Protein AF-A0A662I281-F1 (afdb_monomer_lite)

pLDDT: mean 82.66, std 14.56, range [45.34, 96.44]

Sequence (145 aa):
MADNLIELNESGAYLGSYKPSQKTLSEVISAINYLLSREKSAMLTLYRDALLGKLGTRRYDVAYLHAEVCIKNYHGYLFVFNASRVCELSRLCQAAKEGWSPALKRVIRHRKIRKLKDKRSLDRVAEYLLKKKFDLSRVTKDLYR

Radius of gyration: 17.5 Å; chains: 1; bounding box: 36×46×47 Å

Structure (mmCIF, N/CA/C/O backbone):
data_AF-A0A662I281-F1
#
_entry.id   AF-A0A662I281-F1
#
loop_
_atom_site.group_PDB
_atom_site.id
_atom_site.type_symbol
_atom_site.label_atom_id
_atom_site.label_alt_id
_atom_site.label_comp_id
_atom_site.label_asym_id
_atom_site.label_entity_id
_atom_site.label_seq_id
_atom_site.pdbx_PDB_ins_code
_atom_site.Cartn_x
_atom_site.Cartn_y
_atom_site.Cartn_z
_atom_site.occupancy
_atom_site.B_iso_or_equiv
_atom_site.auth_seq_id
_atom_site.auth_comp_id
_atom_site.auth_asym_id
_atom_site.auth_atom_id
_atom_site.pdbx_PDB_model_num
ATOM 1 N N . MET A 1 1 ? 5.910 -13.189 -7.352 1.00 57.31 1 MET A N 1
ATOM 2 C CA . MET A 1 1 ? 5.221 -12.142 -6.573 1.00 57.31 1 MET A CA 1
ATOM 3 C C . MET A 1 1 ? 6.026 -11.876 -5.324 1.00 57.31 1 MET A C 1
ATOM 5 O O . MET A 1 1 ? 6.549 -10.783 -5.233 1.00 57.31 1 MET A O 1
ATOM 9 N N . ALA A 1 2 ? 6.218 -12.866 -4.444 1.00 64.31 2 ALA A N 1
ATOM 10 C CA . ALA A 1 2 ? 7.177 -12.765 -3.343 1.00 64.31 2 ALA A CA 1
ATOM 11 C C . ALA A 1 2 ? 8.602 -12.459 -3.846 1.00 64.31 2 ALA A C 1
ATOM 13 O O . ALA A 1 2 ? 9.199 -11.484 -3.405 1.00 64.31 2 ALA A O 1
ATOM 14 N N . ASP A 1 3 ? 9.093 -13.200 -4.843 1.00 69.75 3 ASP A N 1
ATOM 15 C CA . ASP A 1 3 ? 10.454 -12.993 -5.367 1.00 69.75 3 ASP A CA 1
ATOM 16 C C . ASP A 1 3 ? 10.606 -11.659 -6.101 1.00 69.75 3 ASP A C 1
ATOM 18 O O . ASP A 1 3 ? 11.587 -10.962 -5.896 1.00 69.75 3 ASP A O 1
ATOM 22 N N . ASN A 1 4 ? 9.586 -11.228 -6.853 1.00 79.62 4 ASN A N 1
ATOM 23 C CA . ASN A 1 4 ? 9.576 -9.902 -7.480 1.00 79.62 4 ASN A CA 1
ATOM 24 C C . ASN A 1 4 ? 9.684 -8.776 -6.440 1.00 79.62 4 ASN A C 1
ATOM 26 O O . ASN A 1 4 ? 10.314 -7.762 -6.701 1.00 79.62 4 ASN A O 1
ATOM 30 N N . LEU A 1 5 ? 9.054 -8.918 -5.269 1.00 82.81 5 LEU A N 1
ATOM 31 C CA . LEU A 1 5 ? 9.152 -7.912 -4.208 1.00 82.81 5 LEU A CA 1
ATOM 32 C C . LEU A 1 5 ? 10.556 -7.871 -3.592 1.00 82.81 5 LEU A C 1
ATOM 34 O O . LEU A 1 5 ? 11.029 -6.795 -3.232 1.00 82.81 5 LEU A O 1
ATOM 38 N N . ILE A 1 6 ? 11.222 -9.024 -3.495 1.00 86.19 6 ILE A N 1
ATOM 39 C CA . ILE A 1 6 ? 12.620 -9.111 -3.064 1.00 86.19 6 ILE A CA 1
ATOM 40 C C . ILE A 1 6 ? 13.543 -8.479 -4.109 1.00 86.19 6 ILE A C 1
ATOM 42 O O . ILE A 1 6 ? 14.345 -7.628 -3.747 1.00 86.19 6 ILE A O 1
ATOM 46 N N . GLU A 1 7 ? 13.362 -8.786 -5.392 1.00 87.06 7 GLU A N 1
ATOM 47 C CA . GLU A 1 7 ? 14.118 -8.186 -6.501 1.00 87.06 7 GLU A CA 1
ATOM 48 C C . GLU A 1 7 ? 13.955 -6.653 -6.538 1.00 87.06 7 GLU A C 1
ATOM 50 O O . GLU A 1 7 ? 14.929 -5.905 -6.647 1.00 87.06 7 GLU A O 1
ATOM 55 N N . LEU A 1 8 ? 12.726 -6.151 -6.354 1.00 88.94 8 LEU A N 1
ATOM 56 C CA . LEU A 1 8 ? 12.458 -4.714 -6.220 1.00 88.94 8 LEU A CA 1
ATOM 57 C C . LEU A 1 8 ? 13.147 -4.101 -4.990 1.00 88.94 8 LEU A C 1
ATOM 59 O O . LEU A 1 8 ? 13.520 -2.929 -5.004 1.00 88.94 8 LEU A O 1
ATOM 63 N N . ASN A 1 9 ? 13.318 -4.861 -3.913 1.00 90.31 9 ASN A N 1
ATOM 64 C CA . ASN A 1 9 ? 14.072 -4.399 -2.754 1.00 90.31 9 ASN A CA 1
ATOM 65 C C . ASN A 1 9 ? 15.586 -4.386 -3.001 1.00 90.31 9 ASN A C 1
ATOM 67 O O . ASN A 1 9 ? 16.230 -3.379 -2.712 1.00 90.31 9 ASN A O 1
ATOM 71 N N . GLU A 1 10 ? 16.139 -5.454 -3.568 1.00 89.62 10 GLU A N 1
ATOM 72 C CA . GLU A 1 10 ? 17.574 -5.611 -3.845 1.00 89.62 10 GLU A CA 1
ATOM 73 C C . GLU A 1 10 ? 18.085 -4.599 -4.883 1.00 89.62 10 GLU A C 1
ATOM 75 O O . GLU A 1 10 ? 19.178 -4.059 -4.746 1.00 89.62 10 GLU A O 1
ATOM 80 N N . SER A 1 11 ? 17.254 -4.244 -5.863 1.00 89.56 11 SER A N 1
ATOM 81 C CA . SER A 1 11 ? 17.521 -3.181 -6.851 1.00 89.56 11 SER A CA 1
ATOM 82 C C . SER A 1 11 ? 17.406 -1.749 -6.299 1.00 89.56 11 SER A C 1
ATOM 84 O O . SER A 1 11 ? 17.609 -0.763 -7.019 1.00 89.56 11 SER A O 1
ATOM 86 N N . GLY A 1 12 ? 17.032 -1.591 -5.027 1.00 89.81 12 GLY A N 1
ATOM 87 C CA . GLY A 1 12 ? 16.793 -0.287 -4.408 1.00 89.81 12 GLY A CA 1
ATOM 88 C C . GLY A 1 12 ? 15.524 0.418 -4.900 1.00 89.81 12 GLY A C 1
ATOM 89 O O . GLY A 1 12 ? 15.349 1.607 -4.630 1.00 89.81 12 GLY A O 1
ATOM 90 N N . ALA A 1 13 ? 14.632 -0.277 -5.614 1.00 92.38 13 ALA A N 1
ATOM 91 C CA . ALA A 1 13 ? 13.340 0.272 -6.013 1.00 92.38 13 ALA A CA 1
ATOM 92 C C . ALA A 1 13 ? 12.371 0.386 -4.821 1.00 92.38 13 ALA A C 1
ATOM 94 O O . ALA A 1 13 ? 11.557 1.305 -4.785 1.00 92.38 13 ALA A O 1
ATOM 95 N N . TYR A 1 14 ? 12.462 -0.497 -3.822 1.00 93.81 14 TYR A N 1
ATOM 96 C CA . TYR A 1 14 ? 11.683 -0.397 -2.583 1.00 93.81 14 TYR A CA 1
ATOM 97 C C . TYR A 1 14 ? 12.252 0.666 -1.635 1.00 93.81 14 TYR A C 1
ATOM 99 O O . TYR A 1 14 ? 13.392 0.577 -1.164 1.00 93.81 14 TYR A O 1
ATOM 107 N N . LEU A 1 15 ? 11.430 1.655 -1.296 1.00 93.50 15 LEU A N 1
ATOM 108 C CA . LEU A 1 15 ? 11.816 2.777 -0.443 1.00 93.50 15 LEU A CA 1
ATOM 109 C C . LEU A 1 15 ? 11.496 2.525 1.034 1.00 93.50 15 LEU A C 1
ATOM 111 O O . LEU A 1 15 ? 12.221 3.010 1.900 1.00 93.50 15 LEU A O 1
ATOM 115 N N . GLY A 1 16 ? 10.474 1.726 1.332 1.00 94.69 16 GLY A N 1
ATOM 116 C CA . GLY A 1 16 ? 10.111 1.353 2.697 1.00 94.69 16 GLY A CA 1
ATOM 117 C C . GLY A 1 16 ? 8.607 1.202 2.892 1.00 94.69 16 GLY A C 1
ATOM 118 O O . GLY A 1 16 ? 7.816 1.373 1.967 1.00 94.69 16 GLY A O 1
ATOM 119 N N . SER A 1 17 ? 8.217 0.893 4.124 1.00 95.12 17 SER A N 1
ATOM 120 C CA . SER A 1 17 ? 6.825 0.733 4.535 1.00 95.12 17 SER A CA 1
ATOM 121 C C . SER A 1 17 ? 6.354 1.934 5.347 1.00 95.12 17 SER A C 1
ATOM 123 O O . SER A 1 17 ? 7.062 2.414 6.236 1.00 95.12 17 SER A O 1
ATOM 125 N N . TYR A 1 18 ? 5.140 2.392 5.070 1.00 93.88 18 TYR A N 1
ATOM 126 C CA . TYR A 1 18 ? 4.482 3.470 5.794 1.00 93.88 18 TYR A CA 1
ATOM 127 C C . TYR A 1 18 ? 3.187 2.971 6.432 1.00 93.88 18 TYR A C 1
ATOM 129 O O . TYR A 1 18 ? 2.406 2.258 5.804 1.00 93.88 18 TYR A O 1
ATOM 137 N N . LYS A 1 19 ? 2.942 3.377 7.676 1.00 94.00 19 LYS A N 1
ATOM 138 C CA . LYS A 1 19 ? 1.651 3.230 8.348 1.00 94.00 19 LYS A CA 1
ATOM 139 C C . LYS A 1 19 ? 1.288 4.580 8.971 1.00 94.00 19 LYS A C 1
ATOM 141 O O . LYS A 1 19 ? 2.157 5.167 9.619 1.00 94.00 19 LYS A O 1
ATOM 146 N N . PRO A 1 20 ? 0.051 5.069 8.783 1.00 92.69 20 PRO A N 1
ATOM 147 C CA . PRO A 1 20 ? -0.425 6.281 9.431 1.00 92.69 20 PRO A CA 1
ATOM 148 C C . PRO A 1 20 ? -0.211 6.240 10.942 1.00 92.69 20 PRO A C 1
ATOM 150 O O . PRO A 1 20 ? -0.381 5.200 11.582 1.00 92.69 20 PRO A O 1
ATOM 153 N N . SER A 1 21 ? 0.160 7.388 11.504 1.00 91.69 21 SER A N 1
ATOM 154 C CA . SER A 1 21 ? 0.253 7.557 12.952 1.00 91.69 21 SER A CA 1
ATOM 155 C C . SER A 1 21 ? -1.142 7.590 13.577 1.00 91.69 21 SER A C 1
ATOM 157 O O . SER A 1 21 ? -2.116 7.917 12.902 1.00 91.69 21 SER A O 1
ATOM 159 N N . GLN A 1 22 ? -1.240 7.352 14.885 1.00 90.31 22 GLN A N 1
ATOM 160 C CA . GLN A 1 22 ? -2.526 7.444 15.582 1.00 90.31 22 GLN A CA 1
ATOM 161 C C . GLN A 1 22 ? -3.160 8.840 15.473 1.00 90.31 22 GLN A C 1
ATOM 163 O O . GLN A 1 22 ? -4.378 8.953 15.384 1.00 90.31 22 GLN A O 1
ATOM 168 N N . LYS A 1 23 ? -2.332 9.894 15.415 1.00 90.81 23 LYS A N 1
ATOM 169 C CA . LYS A 1 23 ? -2.786 11.286 15.277 1.00 90.81 23 LYS A CA 1
ATOM 170 C C . LYS A 1 23 ? -3.496 11.536 13.945 1.00 90.81 23 LYS A C 1
ATOM 172 O O . LYS A 1 23 ? -4.475 12.263 13.911 1.00 90.81 23 LYS A O 1
ATOM 177 N N . THR A 1 24 ? -3.022 10.910 12.868 1.00 91.12 24 THR A N 1
ATOM 178 C CA . THR A 1 24 ? -3.535 11.111 11.501 1.00 91.12 24 THR A CA 1
ATOM 179 C C . THR A 1 24 ? -4.503 10.013 11.057 1.00 91.12 24 THR A C 1
ATOM 181 O O . THR A 1 24 ? -5.062 10.075 9.964 1.00 91.12 24 THR A O 1
ATOM 184 N N . LEU A 1 25 ? -4.717 8.986 11.884 1.00 93.69 25 LEU A N 1
ATOM 185 C CA . LEU A 1 25 ? -5.504 7.811 11.520 1.00 93.69 25 LEU A CA 1
ATOM 186 C C . LEU A 1 25 ? -6.961 8.164 11.193 1.00 93.69 25 LEU A C 1
ATOM 188 O O . LEU A 1 25 ? -7.491 7.665 10.206 1.00 93.69 25 LEU A O 1
ATOM 192 N N . SER A 1 26 ? -7.593 9.036 11.985 1.00 94.31 26 SER A N 1
ATOM 193 C CA . SER A 1 26 ? -8.997 9.431 11.784 1.00 94.31 26 SER A CA 1
ATOM 194 C C . SER A 1 26 ? -9.221 10.114 10.429 1.00 94.31 26 SER A C 1
ATOM 196 O O . SER A 1 26 ? -10.141 9.764 9.686 1.00 94.31 26 SER A O 1
ATOM 198 N N . GLU A 1 27 ? -8.329 11.036 10.065 1.00 94.94 27 GLU A N 1
ATOM 199 C CA . GLU A 1 27 ? -8.367 11.752 8.786 1.00 94.94 27 GLU A CA 1
ATOM 200 C C . GLU A 1 27 ? -8.160 10.793 7.612 1.00 94.94 27 GLU A C 1
ATOM 202 O O . GLU A 1 27 ? -8.924 10.808 6.646 1.00 94.94 27 GLU A O 1
ATOM 207 N N . VAL A 1 28 ? -7.180 9.890 7.727 1.00 94.25 28 VAL A N 1
ATOM 208 C CA . VAL A 1 28 ? -6.911 8.871 6.705 1.00 94.25 28 VAL A CA 1
ATOM 209 C C . VAL A 1 28 ? -8.111 7.939 6.525 1.00 94.25 28 VAL A C 1
ATOM 211 O O . VAL A 1 28 ? -8.518 7.681 5.394 1.00 94.25 28 VAL A O 1
ATOM 214 N N . ILE A 1 29 ? -8.719 7.454 7.611 1.00 96.44 29 ILE A N 1
ATOM 215 C CA . ILE A 1 29 ? -9.913 6.597 7.538 1.00 96.44 29 ILE A CA 1
ATOM 216 C C . ILE A 1 29 ? -11.085 7.343 6.892 1.00 96.44 29 ILE A C 1
ATOM 218 O O . ILE A 1 29 ? -11.789 6.763 6.063 1.00 96.44 29 ILE A O 1
ATOM 222 N N . SER A 1 30 ? -11.272 8.621 7.221 1.00 96.19 30 SER A N 1
ATOM 223 C CA . SER A 1 30 ? -12.321 9.459 6.632 1.00 96.19 30 SER A CA 1
ATOM 224 C C . SER A 1 30 ? -12.121 9.633 5.125 1.00 96.19 30 SER A C 1
ATOM 226 O O . SER A 1 30 ? -13.058 9.419 4.353 1.00 96.19 30 SER A O 1
ATOM 228 N N . ALA A 1 31 ? -10.890 9.911 4.689 1.00 95.62 31 ALA A N 1
ATOM 229 C CA . ALA A 1 31 ? -10.543 9.995 3.272 1.00 95.62 31 ALA A CA 1
ATOM 230 C C . ALA A 1 31 ? -10.771 8.660 2.543 1.00 95.62 31 ALA A C 1
ATOM 232 O O . ALA A 1 31 ? -11.351 8.639 1.458 1.00 95.62 31 ALA A O 1
ATOM 233 N N . ILE A 1 32 ? -10.385 7.530 3.148 1.00 95.62 32 ILE A N 1
ATOM 234 C CA . ILE A 1 32 ? -10.631 6.205 2.560 1.00 95.62 32 ILE A CA 1
ATOM 235 C C . ILE A 1 32 ? -12.133 5.929 2.438 1.00 95.62 32 ILE A C 1
ATOM 237 O O . ILE A 1 32 ? -12.571 5.423 1.408 1.00 95.62 32 ILE A O 1
ATOM 241 N N . ASN A 1 33 ? -12.935 6.269 3.448 1.00 95.69 33 ASN A N 1
ATOM 242 C CA . ASN A 1 33 ? -14.387 6.087 3.392 1.00 95.69 33 ASN A CA 1
ATOM 243 C C . ASN A 1 33 ? -15.034 6.952 2.303 1.00 95.69 33 ASN A C 1
ATOM 245 O O . ASN A 1 33 ? -15.920 6.467 1.602 1.00 95.69 33 ASN A O 1
ATOM 249 N N . TYR A 1 34 ? -14.562 8.187 2.119 1.00 96.06 34 TYR A N 1
ATOM 250 C CA . TYR A 1 34 ? -14.987 9.037 1.007 1.00 96.06 34 TYR A CA 1
ATOM 251 C C . TYR A 1 34 ? -14.621 8.434 -0.360 1.00 96.06 34 TYR A C 1
ATOM 253 O O . TYR A 1 34 ? -15.443 8.417 -1.271 1.00 96.06 34 TYR A O 1
ATOM 261 N N . LEU A 1 35 ? -13.411 7.890 -0.516 1.00 94.44 35 LEU A N 1
ATOM 262 C CA . LEU A 1 35 ? -13.022 7.218 -1.761 1.00 94.44 35 LEU A CA 1
ATOM 263 C C . LEU A 1 35 ? -13.865 5.961 -2.012 1.00 94.44 35 LEU A C 1
ATOM 265 O O . LEU A 1 35 ? -14.346 5.756 -3.122 1.00 94.44 35 LEU A O 1
ATOM 269 N N . L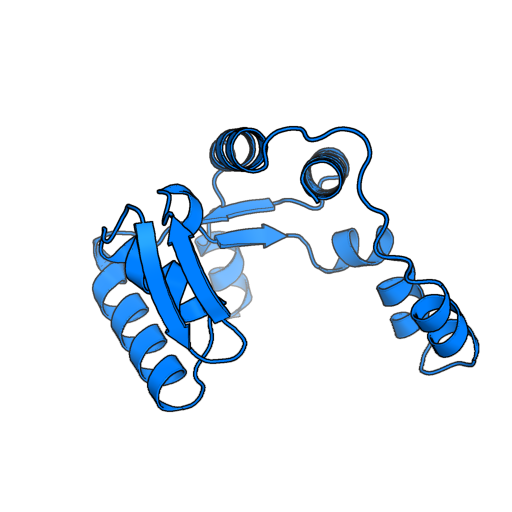EU A 1 36 ? -14.100 5.154 -0.975 1.00 92.94 36 LEU A N 1
ATOM 270 C CA . LEU A 1 36 ? -14.889 3.923 -1.064 1.00 92.94 36 LEU A CA 1
ATOM 271 C C . LEU A 1 36 ? -16.380 4.164 -1.329 1.00 92.94 36 LEU A C 1
ATOM 273 O O . LEU A 1 36 ? -17.034 3.279 -1.881 1.00 92.94 36 LEU A O 1
ATOM 277 N N . SER A 1 37 ? -16.926 5.325 -0.949 1.00 92.38 37 SER A N 1
ATOM 278 C CA . SER A 1 37 ? -18.310 5.685 -1.288 1.00 92.38 37 SER A CA 1
ATOM 279 C C . SER A 1 37 ? -18.476 6.006 -2.775 1.00 92.38 37 SER A C 1
ATOM 281 O O . SER A 1 37 ? -19.570 5.848 -3.314 1.00 92.38 37 SER A O 1
ATOM 283 N N . ARG A 1 38 ? -17.390 6.409 -3.446 1.00 91.00 38 ARG A N 1
ATOM 284 C CA . ARG A 1 38 ? -17.355 6.692 -4.885 1.00 91.00 38 ARG A CA 1
ATOM 285 C C . ARG A 1 38 ? -16.977 5.474 -5.713 1.00 91.00 38 ARG A C 1
ATOM 287 O O . ARG A 1 38 ? -17.609 5.206 -6.728 1.00 91.00 38 ARG A O 1
ATOM 294 N N . GLU A 1 39 ? -15.962 4.736 -5.278 1.00 88.00 39 GLU A N 1
ATOM 295 C CA . GLU A 1 39 ? -15.454 3.569 -5.987 1.00 88.00 39 GLU A CA 1
ATOM 296 C C . GLU A 1 39 ? -15.178 2.424 -5.013 1.00 88.00 39 GLU A C 1
ATOM 298 O O . GLU A 1 39 ? -14.301 2.486 -4.147 1.00 88.00 39 GLU A O 1
ATOM 303 N N . LYS A 1 40 ? -15.922 1.327 -5.177 1.00 86.38 40 LYS A N 1
ATOM 304 C CA . LYS A 1 40 ? -15.702 0.114 -4.391 1.00 86.38 40 LYS A CA 1
ATOM 305 C C . LYS A 1 40 ? -14.354 -0.482 -4.793 1.00 86.38 40 LYS A C 1
ATOM 307 O O . LYS A 1 40 ? -14.221 -1.017 -5.883 1.00 86.38 40 LYS A O 1
ATOM 312 N N . SER A 1 41 ? -13.368 -0.430 -3.903 1.00 89.38 41 SER A N 1
ATOM 313 C CA . SER A 1 41 ? -12.035 -0.993 -4.135 1.00 89.38 41 SER A CA 1
ATOM 314 C C . SER A 1 41 ? -11.717 -2.058 -3.095 1.00 89.38 41 SER A C 1
ATOM 316 O O . SER A 1 41 ? -11.713 -1.787 -1.890 1.00 89.38 41 SER A O 1
ATOM 318 N N . ALA A 1 42 ? -11.409 -3.272 -3.558 1.00 90.19 42 ALA A N 1
ATOM 319 C CA . ALA A 1 42 ? -10.964 -4.361 -2.694 1.00 90.19 42 ALA A CA 1
ATOM 320 C C . ALA A 1 42 ? -9.716 -3.968 -1.888 1.00 90.19 42 ALA A C 1
ATOM 322 O O . ALA A 1 42 ? -9.677 -4.147 -0.673 1.00 90.19 42 ALA A O 1
ATOM 323 N N . MET A 1 43 ? -8.727 -3.353 -2.542 1.00 90.00 43 MET A N 1
ATOM 324 C CA . MET A 1 43 ? -7.472 -2.945 -1.904 1.00 90.00 43 MET A CA 1
ATOM 325 C C . MET A 1 43 ? -7.692 -1.906 -0.802 1.00 90.00 43 MET A C 1
ATOM 327 O O . MET A 1 43 ? -7.177 -2.071 0.303 1.00 90.00 43 MET A O 1
ATOM 331 N N . LEU A 1 44 ? -8.488 -0.864 -1.072 1.00 92.81 44 LEU A N 1
ATOM 332 C CA . LEU A 1 44 ? -8.796 0.161 -0.068 1.00 92.81 44 LEU A CA 1
ATOM 333 C C . LEU A 1 44 ? -9.623 -0.405 1.090 1.00 92.81 44 LEU A C 1
ATOM 335 O O . LEU A 1 44 ? -9.405 -0.023 2.238 1.00 92.81 44 LEU A O 1
ATOM 339 N N . THR A 1 45 ? -10.528 -1.345 0.806 1.00 93.56 45 THR A N 1
ATOM 340 C CA . THR A 1 45 ? -11.335 -2.018 1.833 1.00 93.56 45 THR A CA 1
ATOM 341 C C . THR A 1 45 ? -10.452 -2.817 2.790 1.00 93.56 45 THR A C 1
ATOM 343 O O . THR A 1 45 ? -10.547 -2.635 4.004 1.00 93.56 45 THR A O 1
ATOM 346 N N . LEU A 1 46 ? -9.550 -3.650 2.258 1.00 93.56 46 LEU A N 1
ATOM 347 C CA . LEU A 1 46 ? -8.625 -4.448 3.068 1.00 93.56 46 LEU A CA 1
ATOM 348 C C . LEU A 1 46 ? -7.656 -3.564 3.867 1.00 93.56 46 LEU A C 1
ATOM 350 O O . LEU A 1 46 ? -7.410 -3.836 5.043 1.00 93.56 46 LEU A O 1
ATOM 354 N N . TYR A 1 47 ? -7.143 -2.489 3.257 1.00 94.94 47 TYR A N 1
ATOM 355 C CA . TYR A 1 47 ? -6.268 -1.521 3.924 1.00 94.94 47 TYR A CA 1
ATOM 356 C C . TYR A 1 47 ? -6.973 -0.834 5.101 1.00 94.94 47 TYR A C 1
ATOM 358 O O . TYR A 1 47 ? -6.453 -0.827 6.219 1.00 94.94 47 TYR A O 1
ATOM 366 N N . ARG A 1 48 ? -8.190 -0.316 4.881 1.00 95.44 48 ARG A N 1
ATOM 367 C CA . ARG A 1 48 ? -9.011 0.313 5.926 1.00 95.44 48 ARG A CA 1
ATOM 368 C C . AR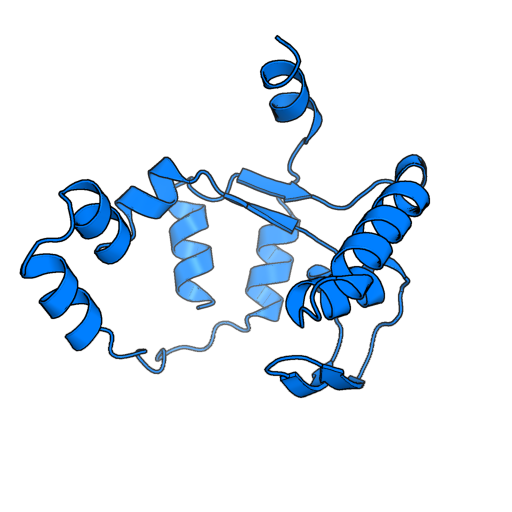G A 1 48 ? -9.287 -0.644 7.078 1.00 95.44 48 ARG A C 1
ATOM 370 O O . ARG A 1 48 ? -9.122 -0.276 8.237 1.00 95.44 48 ARG A O 1
ATOM 377 N N . ASP A 1 49 ? -9.718 -1.861 6.773 1.00 95.19 49 ASP A N 1
ATOM 378 C CA . ASP A 1 49 ? -10.071 -2.837 7.798 1.00 95.19 49 ASP A CA 1
ATOM 379 C C . ASP A 1 49 ? -8.839 -3.239 8.629 1.00 95.19 49 ASP A C 1
ATOM 381 O O . ASP A 1 49 ? -8.927 -3.312 9.856 1.00 95.19 49 ASP A O 1
ATOM 385 N N . ALA A 1 50 ? -7.668 -3.388 8.002 1.00 95.81 50 ALA A N 1
ATOM 386 C CA . ALA A 1 50 ? -6.414 -3.623 8.714 1.00 95.81 50 ALA A CA 1
ATOM 387 C C . ALA A 1 50 ? -6.007 -2.441 9.615 1.00 95.81 50 ALA A C 1
ATOM 389 O O . ALA A 1 50 ? -5.546 -2.655 10.738 1.00 95.81 50 ALA A O 1
ATOM 390 N N . LEU A 1 51 ? -6.202 -1.199 9.157 1.00 96.19 51 LEU A N 1
ATOM 391 C CA . LEU A 1 51 ? -5.968 0.008 9.958 1.00 96.19 51 LEU A CA 1
ATOM 392 C C . LEU A 1 51 ? -6.902 0.105 11.172 1.00 96.19 51 LEU A C 1
ATOM 394 O O . LEU A 1 51 ? -6.467 0.524 12.241 1.00 96.19 51 LEU A O 1
ATOM 398 N N . LEU A 1 52 ? -8.155 -0.332 11.024 1.00 95.06 52 LEU A N 1
ATOM 399 C CA . LEU A 1 52 ? -9.149 -0.403 12.101 1.00 95.06 52 LEU A CA 1
ATOM 400 C C . LEU A 1 52 ? -8.964 -1.620 13.027 1.00 95.06 52 LEU A C 1
ATOM 402 O O . LEU A 1 52 ? -9.815 -1.875 13.876 1.00 95.06 52 LEU A O 1
ATOM 406 N N . GLY A 1 53 ? -7.896 -2.405 12.854 1.00 94.19 53 GLY A N 1
ATOM 407 C CA . GLY A 1 53 ? -7.624 -3.584 13.680 1.00 94.19 53 GLY A CA 1
ATOM 408 C C . GLY A 1 53 ? -8.552 -4.773 13.413 1.00 94.19 53 GLY A C 1
ATOM 409 O O . GLY A 1 53 ? -8.573 -5.720 14.197 1.00 94.19 53 GLY A O 1
ATOM 410 N N . LYS A 1 54 ? -9.299 -4.777 12.301 1.00 94.44 54 LYS A N 1
ATOM 411 C CA . LYS A 1 54 ? -10.207 -5.868 11.903 1.00 94.44 54 LYS A CA 1
ATOM 412 C C . LYS A 1 54 ? -9.441 -7.050 11.294 1.00 94.44 54 LYS A C 1
ATOM 414 O O . LYS A 1 54 ? -9.702 -7.463 10.166 1.00 94.44 54 LYS A O 1
ATOM 419 N N . LEU A 1 55 ? -8.494 -7.599 12.046 1.00 94.69 55 LEU A N 1
ATOM 420 C CA . LEU A 1 55 ? -7.676 -8.741 11.633 1.00 94.69 55 LEU A CA 1
ATOM 421 C C . LEU A 1 55 ? -8.495 -10.048 11.603 1.00 94.69 55 LEU A C 1
ATOM 423 O O . LEU A 1 55 ? -9.603 -10.112 12.147 1.00 94.69 55 LEU A O 1
ATOM 427 N N . GLY A 1 56 ? -7.941 -11.082 10.964 1.00 94.06 56 GLY A N 1
ATOM 428 C CA . GLY A 1 56 ? -8.542 -12.416 10.850 1.00 94.06 56 GLY A CA 1
ATOM 429 C C . GLY A 1 56 ? -9.295 -12.662 9.539 1.00 94.06 56 GLY A C 1
ATOM 430 O O . GLY A 1 56 ? -9.334 -11.808 8.651 1.00 94.06 56 GLY A O 1
ATOM 431 N N . THR A 1 57 ? -9.859 -13.863 9.401 1.00 94.94 57 THR A N 1
ATOM 432 C CA . THR A 1 57 ? -10.605 -14.285 8.204 1.00 94.94 57 THR A CA 1
ATOM 433 C C . THR A 1 57 ? -11.981 -13.643 8.159 1.00 94.94 57 THR A C 1
ATOM 435 O O . THR A 1 57 ? -12.736 -13.706 9.128 1.00 94.94 57 THR A O 1
ATOM 438 N N . ARG A 1 58 ? -12.305 -13.015 7.027 1.00 91.62 58 ARG A N 1
ATOM 439 C CA . ARG A 1 58 ? -13.593 -12.357 6.790 1.00 91.62 58 ARG A CA 1
ATOM 440 C C . ARG A 1 58 ? -14.037 -12.577 5.353 1.00 91.62 58 ARG A C 1
ATOM 442 O O . ARG A 1 58 ? -13.209 -12.610 4.441 1.00 91.62 58 ARG A O 1
ATOM 449 N N . ARG A 1 59 ? -15.350 -12.685 5.151 1.00 91.06 59 ARG A N 1
ATOM 450 C CA . ARG A 1 59 ? -15.955 -12.702 3.820 1.00 91.06 59 ARG A CA 1
ATOM 451 C C . ARG A 1 59 ? -16.013 -11.277 3.278 1.00 91.06 59 ARG A C 1
ATOM 453 O O . ARG A 1 59 ? -16.603 -10.402 3.908 1.00 91.06 59 ARG A O 1
ATOM 460 N N . TYR A 1 60 ? -15.420 -11.068 2.109 1.00 89.06 60 TYR A N 1
ATOM 461 C CA . TYR A 1 60 ? -15.531 -9.826 1.358 1.00 89.06 60 TYR A CA 1
ATOM 462 C C . TYR A 1 60 ? -16.390 -10.041 0.122 1.00 89.06 60 TYR A C 1
ATOM 464 O O . TYR A 1 60 ? -16.206 -11.012 -0.615 1.00 89.06 60 TYR A O 1
ATOM 472 N N . ASP A 1 61 ? -17.316 -9.109 -0.072 1.00 85.50 61 ASP A N 1
ATOM 473 C CA . ASP A 1 61 ? -18.146 -8.990 -1.261 1.00 85.50 61 ASP A CA 1
ATOM 474 C C . ASP A 1 61 ? -18.063 -7.541 -1.768 1.00 85.50 61 ASP A C 1
ATOM 476 O O . ASP A 1 61 ? -18.889 -6.679 -1.463 1.00 85.50 61 ASP A O 1
ATOM 480 N N . VAL A 1 62 ? -16.948 -7.236 -2.432 1.00 84.00 62 VAL A N 1
ATOM 481 C CA . VAL A 1 62 ? -16.612 -5.907 -2.969 1.00 84.00 62 VAL A CA 1
ATOM 482 C C . VAL A 1 62 ? -16.054 -6.058 -4.382 1.00 84.00 62 VAL A C 1
ATOM 484 O O . VAL A 1 62 ? -15.796 -7.173 -4.827 1.00 84.00 62 VAL A O 1
ATOM 487 N N . ALA A 1 63 ? -15.875 -4.957 -5.120 1.00 80.56 63 ALA A N 1
ATOM 488 C CA . ALA A 1 63 ? -15.512 -5.031 -6.537 1.00 80.56 63 ALA A CA 1
ATOM 489 C C . ALA A 1 63 ? -14.296 -5.940 -6.784 1.00 80.56 63 ALA A C 1
ATOM 491 O O . ALA A 1 63 ? -13.221 -5.731 -6.213 1.00 80.56 63 ALA A O 1
ATOM 492 N N . TYR A 1 64 ? -14.497 -6.940 -7.646 1.00 77.50 64 TYR A N 1
ATOM 493 C CA . TYR A 1 64 ? -13.509 -7.948 -8.040 1.00 77.50 64 TYR A CA 1
ATOM 494 C C . TYR A 1 64 ? -12.975 -8.831 -6.892 1.00 77.50 64 TYR A C 1
ATOM 496 O O . TYR A 1 64 ? -12.009 -9.570 -7.091 1.00 77.50 64 TYR A O 1
ATOM 504 N N . LEU A 1 65 ? -13.600 -8.796 -5.709 1.00 84.81 65 LEU A N 1
ATOM 505 C CA . LEU A 1 65 ? -13.266 -9.630 -4.556 1.00 84.81 65 LEU A CA 1
ATOM 506 C C . LEU A 1 65 ? -14.539 -10.224 -3.934 1.00 84.81 65 LEU A C 1
ATOM 508 O O . LEU A 1 65 ? -15.214 -9.580 -3.136 1.00 84.81 65 LEU A O 1
ATOM 512 N N . HIS A 1 66 ? -14.796 -11.491 -4.262 1.00 87.62 66 HIS A N 1
ATOM 513 C CA . HIS A 1 66 ? -15.907 -12.297 -3.741 1.00 87.62 66 HIS A CA 1
ATOM 514 C C . HIS A 1 66 ? -15.361 -13.537 -3.019 1.00 87.62 66 HIS A C 1
ATOM 516 O O . HIS A 1 66 ? -15.582 -14.679 -3.436 1.00 87.62 66 HIS A O 1
ATOM 522 N N . ALA A 1 67 ? -14.569 -13.318 -1.971 1.00 89.88 67 ALA A N 1
ATOM 523 C CA . ALA A 1 67 ? -13.774 -14.363 -1.331 1.00 89.88 67 ALA A CA 1
ATOM 524 C C . ALA A 1 67 ? -13.649 -14.160 0.181 1.00 89.88 67 ALA A C 1
ATOM 526 O O . ALA A 1 67 ? -13.840 -13.063 0.706 1.00 89.88 67 ALA A O 1
ATOM 527 N N . GLU A 1 68 ? -13.295 -15.233 0.881 1.00 91.69 68 GLU A N 1
ATOM 528 C CA . GLU A 1 68 ? -12.780 -15.119 2.240 1.00 91.69 68 GLU A CA 1
ATOM 529 C C . GLU A 1 68 ? -11.313 -14.705 2.200 1.00 91.69 68 GLU A C 1
ATOM 531 O O . GLU A 1 68 ? -10.498 -15.300 1.491 1.00 91.69 68 GLU A O 1
ATOM 536 N N . VAL A 1 69 ? -10.977 -13.667 2.958 1.00 90.62 69 VAL A N 1
ATOM 537 C CA . VAL A 1 69 ? -9.619 -13.133 3.045 1.00 90.62 69 VAL A CA 1
ATOM 538 C C . VAL A 1 69 ? -9.221 -13.049 4.508 1.00 90.62 69 VAL A C 1
ATOM 540 O O . VAL A 1 69 ? -9.950 -12.500 5.331 1.00 90.62 69 VAL A O 1
ATOM 543 N N . CYS A 1 70 ? -8.041 -13.576 4.833 1.00 92.38 70 CYS A N 1
ATOM 544 C CA . CYS A 1 70 ? -7.426 -13.393 6.143 1.00 92.38 70 CYS A CA 1
ATOM 545 C C . CYS A 1 70 ? -6.666 -12.064 6.180 1.00 92.38 70 CYS A C 1
ATOM 547 O O . CYS A 1 70 ? -5.607 -11.923 5.559 1.00 92.38 70 CYS A O 1
ATOM 549 N N . ILE A 1 71 ? -7.206 -11.079 6.903 1.00 93.38 71 ILE A N 1
ATOM 550 C CA . ILE A 1 71 ? -6.530 -9.804 7.123 1.00 93.38 71 ILE A CA 1
ATOM 551 C C . ILE A 1 71 ? -5.418 -9.980 8.154 1.00 93.38 71 ILE A C 1
ATOM 553 O O . ILE A 1 71 ? -5.659 -10.275 9.323 1.00 93.38 71 ILE A O 1
ATOM 557 N N . LYS A 1 72 ? -4.188 -9.728 7.707 1.00 92.69 72 LYS A N 1
ATOM 558 C CA . LYS A 1 72 ? -2.968 -9.729 8.512 1.00 92.69 72 LYS A CA 1
ATOM 559 C C . LYS A 1 72 ? -2.501 -8.304 8.790 1.00 92.69 72 LYS A C 1
ATOM 561 O O . LYS A 1 72 ? -2.848 -7.372 8.069 1.00 92.69 72 LYS A O 1
ATOM 566 N N . ASN A 1 73 ? -1.657 -8.140 9.807 1.00 91.94 73 ASN A N 1
ATOM 567 C CA . ASN A 1 73 ? -1.163 -6.829 10.239 1.00 91.94 73 ASN A CA 1
ATOM 568 C C . ASN A 1 73 ? -0.450 -6.048 9.116 1.00 91.94 73 ASN A C 1
ATOM 570 O O . ASN A 1 73 ? -0.606 -4.832 9.012 1.00 91.94 73 ASN A O 1
ATOM 574 N N . TYR A 1 74 ? 0.290 -6.733 8.234 1.00 92.38 74 TYR A N 1
ATOM 575 C CA . TYR A 1 74 ? 0.996 -6.071 7.134 1.00 92.38 74 TYR A CA 1
ATOM 576 C C . TYR A 1 74 ? 0.049 -5.413 6.114 1.00 92.38 74 TYR A C 1
ATOM 578 O O . TYR A 1 74 ? 0.478 -4.505 5.409 1.00 92.38 74 TYR A O 1
ATOM 586 N N . HIS A 1 75 ? -1.233 -5.804 6.050 1.00 93.44 75 HIS A N 1
ATOM 587 C CA . HIS A 1 75 ? -2.214 -5.130 5.193 1.00 93.44 75 HIS A CA 1
ATOM 588 C C . HIS A 1 75 ? -2.506 -3.697 5.644 1.00 93.44 75 HIS A C 1
ATOM 590 O O . HIS A 1 75 ? -3.050 -2.942 4.856 1.00 93.44 75 HIS A O 1
ATOM 596 N N . GLY A 1 76 ? -2.141 -3.303 6.869 1.00 95.06 76 GLY A N 1
ATOM 597 C CA . GLY A 1 76 ? -2.258 -1.923 7.353 1.00 95.06 76 GLY A CA 1
ATOM 598 C C . GLY A 1 76 ? -1.081 -1.023 6.960 1.00 95.06 76 GLY A C 1
ATOM 599 O O . GLY A 1 76 ? -0.969 0.083 7.487 1.00 95.06 76 GLY A O 1
ATOM 600 N N . TYR A 1 77 ? -0.185 -1.487 6.084 1.00 94.88 77 TYR A N 1
ATOM 601 C CA . TYR A 1 77 ? 0.986 -0.744 5.622 1.00 94.88 77 TYR A CA 1
ATOM 602 C C . TYR A 1 77 ? 0.915 -0.481 4.117 1.00 94.88 77 TYR A C 1
ATOM 604 O O . TYR A 1 77 ? 0.500 -1.335 3.335 1.00 94.88 77 TYR A O 1
ATOM 612 N N . LEU A 1 78 ? 1.390 0.693 3.711 1.00 92.62 78 LEU A N 1
ATOM 613 C CA . LEU A 1 78 ? 1.689 1.020 2.323 1.00 92.62 78 LEU A CA 1
ATOM 614 C C . LEU A 1 78 ? 3.159 0.706 2.052 1.00 92.62 78 LEU A C 1
ATOM 616 O O . LEU A 1 78 ? 4.043 1.205 2.747 1.00 92.62 78 LEU A O 1
ATOM 620 N N . PHE A 1 79 ? 3.420 -0.109 1.036 1.00 92.69 79 PHE A N 1
ATOM 621 C CA . PHE A 1 79 ? 4.770 -0.387 0.559 1.00 92.69 79 PHE A CA 1
ATOM 622 C C . PHE A 1 79 ? 5.107 0.624 -0.534 1.00 92.69 79 PHE A C 1
ATOM 624 O O . PHE A 1 79 ? 4.451 0.663 -1.575 1.00 92.69 79 PHE A O 1
ATOM 631 N N . VAL A 1 80 ? 6.100 1.468 -0.275 1.00 92.69 80 VAL A N 1
ATOM 632 C CA . VAL A 1 80 ? 6.461 2.592 -1.137 1.00 92.69 80 VAL A CA 1
ATOM 633 C C . VAL A 1 80 ? 7.610 2.187 -2.047 1.00 92.69 80 VAL A C 1
ATOM 635 O O . VAL A 1 80 ? 8.623 1.651 -1.591 1.00 92.69 80 VAL A O 1
ATOM 638 N N . PHE A 1 81 ? 7.464 2.472 -3.338 1.00 91.81 81 PHE A N 1
ATOM 639 C CA . PHE A 1 81 ? 8.453 2.155 -4.360 1.00 91.81 81 PHE A CA 1
ATOM 640 C C . PHE A 1 81 ? 8.784 3.387 -5.203 1.00 91.81 81 PHE A C 1
ATOM 642 O O . PHE A 1 81 ? 7.925 4.230 -5.457 1.00 91.81 81 PHE A O 1
ATOM 649 N N . ASN A 1 82 ? 10.025 3.468 -5.676 1.00 90.44 82 ASN A N 1
ATOM 650 C CA . ASN A 1 82 ? 10.443 4.440 -6.674 1.00 90.44 82 ASN A CA 1
ATOM 651 C C . ASN A 1 82 ? 9.903 4.014 -8.047 1.00 90.44 82 ASN A C 1
ATOM 653 O O . ASN A 1 82 ? 10.350 3.015 -8.610 1.00 90.44 82 ASN A O 1
ATOM 657 N N . ALA A 1 83 ? 8.955 4.780 -8.588 1.00 87.38 83 ALA A N 1
ATOM 658 C CA . ALA A 1 83 ? 8.286 4.448 -9.844 1.00 87.38 83 ALA A CA 1
ATOM 659 C C . ALA A 1 83 ? 9.256 4.320 -11.032 1.00 87.38 83 ALA A C 1
ATOM 661 O O . ALA A 1 83 ? 9.104 3.406 -11.841 1.00 87.38 83 ALA A O 1
ATOM 662 N N . SER A 1 84 ? 10.277 5.180 -11.119 1.00 86.25 84 SER A N 1
ATOM 663 C CA . SER A 1 84 ? 11.278 5.131 -12.194 1.00 86.25 84 SER A CA 1
ATOM 664 C C . SER A 1 84 ? 12.079 3.832 -12.157 1.00 86.25 84 SER A C 1
ATOM 666 O O . SER A 1 84 ? 12.148 3.142 -13.173 1.00 86.25 84 SER A O 1
ATOM 668 N N . ARG A 1 85 ? 12.572 3.435 -10.978 1.00 88.81 85 ARG A N 1
ATOM 669 C CA . ARG A 1 85 ? 13.306 2.170 -10.805 1.00 88.81 85 ARG A CA 1
ATOM 670 C C . ARG A 1 85 ? 12.424 0.941 -11.011 1.00 88.81 85 ARG A C 1
ATOM 672 O O . ARG A 1 85 ? 12.838 -0.019 -11.648 1.00 88.81 85 ARG A O 1
ATOM 679 N N . VAL A 1 86 ? 11.177 0.967 -10.527 1.00 89.19 86 VAL A N 1
ATOM 680 C CA . VAL A 1 86 ? 10.208 -0.108 -10.818 1.00 89.19 86 VAL A CA 1
ATOM 681 C C . VAL A 1 86 ? 9.989 -0.233 -12.329 1.00 89.19 86 VAL A C 1
ATOM 683 O O . VAL A 1 86 ? 9.887 -1.342 -12.853 1.00 89.19 86 VAL A O 1
ATOM 686 N N . CYS A 1 87 ? 9.930 0.894 -13.040 1.00 85.94 87 CYS A N 1
ATOM 687 C CA . CYS A 1 87 ? 9.753 0.912 -14.485 1.00 85.94 87 CYS A CA 1
ATOM 688 C C . CYS A 1 87 ? 10.945 0.294 -15.224 1.00 85.94 87 CYS A C 1
ATOM 690 O O . CYS A 1 87 ? 10.730 -0.470 -16.158 1.00 85.94 87 CYS A O 1
ATOM 692 N N . GLU A 1 88 ? 12.176 0.563 -14.783 1.00 87.00 88 GLU A N 1
ATOM 693 C CA . GLU A 1 88 ? 13.403 -0.036 -15.335 1.00 87.00 88 GLU A CA 1
ATOM 694 C C . GLU A 1 88 ? 13.425 -1.568 -15.224 1.00 87.00 88 GLU A C 1
ATOM 696 O O . GLU A 1 88 ? 14.021 -2.243 -16.056 1.00 87.00 88 GLU A O 1
ATOM 701 N N . LEU A 1 89 ? 12.724 -2.132 -14.241 1.00 84.00 89 LEU A N 1
ATOM 702 C CA . LEU A 1 89 ? 12.615 -3.582 -14.043 1.00 84.00 89 LEU A CA 1
ATOM 703 C C . LEU A 1 89 ? 11.377 -4.184 -14.727 1.00 84.00 89 LEU A C 1
ATOM 705 O O . LEU A 1 89 ? 11.206 -5.402 -14.792 1.00 84.00 89 LEU A O 1
ATOM 709 N N . SER A 1 90 ? 10.496 -3.342 -15.269 1.00 82.19 90 SER A N 1
ATOM 710 C CA . SER A 1 90 ? 9.261 -3.753 -15.925 1.00 82.19 90 SER A CA 1
ATOM 711 C C . SER A 1 90 ? 9.358 -3.550 -17.430 1.00 82.19 90 SER A C 1
ATOM 713 O O . SER A 1 90 ? 9.155 -2.448 -17.936 1.00 82.19 90 SER A O 1
ATOM 715 N N . ARG A 1 91 ? 9.535 -4.649 -18.174 1.00 79.12 91 ARG A N 1
ATOM 716 C CA . ARG A 1 91 ? 9.507 -4.639 -19.652 1.00 79.12 91 ARG A CA 1
ATOM 717 C C . ARG A 1 91 ? 8.263 -3.957 -20.222 1.00 79.12 91 ARG A C 1
ATOM 719 O O . ARG A 1 91 ? 8.323 -3.335 -21.273 1.00 79.12 91 ARG A O 1
ATOM 726 N N . LEU A 1 92 ? 7.125 -4.083 -19.536 1.00 76.38 92 LEU A N 1
ATOM 727 C CA . LEU A 1 92 ? 5.882 -3.436 -19.949 1.00 76.38 92 LEU A CA 1
ATOM 728 C C . LEU A 1 92 ? 5.940 -1.920 -19.748 1.00 76.38 92 LEU A C 1
ATOM 730 O O . LEU A 1 92 ? 5.476 -1.185 -20.609 1.00 76.38 92 LEU A O 1
ATOM 734 N N . CYS A 1 93 ? 6.520 -1.456 -18.642 1.00 81.62 93 CYS A N 1
ATOM 735 C CA . CYS A 1 93 ? 6.676 -0.028 -18.399 1.00 81.62 93 CYS A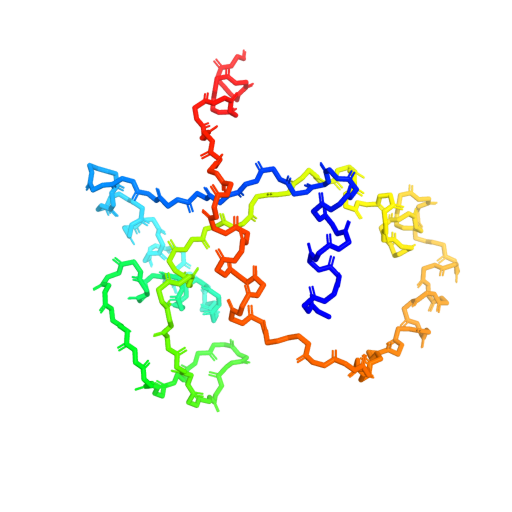 CA 1
ATOM 736 C C . CYS A 1 93 ? 7.708 0.599 -19.346 1.00 81.62 93 CYS A C 1
ATOM 738 O O . CYS A 1 93 ? 7.452 1.667 -19.894 1.00 81.62 93 CYS A O 1
ATOM 740 N N . GLN A 1 94 ? 8.823 -0.090 -19.605 1.00 82.31 94 GLN A N 1
ATOM 741 C CA . GLN A 1 94 ? 9.803 0.316 -20.618 1.00 82.31 94 GLN A CA 1
ATOM 742 C C . GLN A 1 94 ? 9.152 0.447 -21.997 1.00 82.31 94 GLN A C 1
ATOM 744 O O . GLN A 1 94 ? 9.223 1.506 -22.609 1.00 82.31 94 GLN A O 1
ATOM 749 N N . ALA A 1 95 ? 8.416 -0.578 -22.432 1.00 78.81 95 ALA A N 1
ATOM 750 C CA . ALA A 1 95 ? 7.704 -0.527 -23.702 1.00 78.81 95 ALA A CA 1
ATOM 751 C C . ALA A 1 95 ? 6.631 0.581 -23.728 1.00 78.81 95 ALA A C 1
ATOM 753 O O . ALA A 1 95 ? 6.388 1.165 -24.776 1.00 78.81 95 ALA A O 1
ATOM 754 N N . ALA A 1 96 ? 5.990 0.888 -22.592 1.00 79.19 96 ALA A N 1
ATOM 755 C CA . ALA A 1 96 ? 5.004 1.969 -22.499 1.00 79.19 96 ALA A CA 1
ATOM 756 C C . ALA A 1 96 ? 5.644 3.358 -22.604 1.00 79.19 96 ALA A C 1
ATOM 758 O O . ALA A 1 96 ? 5.040 4.252 -23.194 1.00 79.19 96 ALA A O 1
ATOM 759 N N . LYS A 1 97 ? 6.864 3.533 -22.077 1.00 75.25 97 LYS A N 1
ATOM 760 C CA . LYS A 1 97 ? 7.648 4.768 -22.230 1.00 75.25 97 LYS A CA 1
ATOM 761 C C . LYS A 1 97 ? 8.021 5.046 -23.688 1.00 75.25 97 LYS A C 1
ATOM 763 O O . LYS A 1 97 ? 8.080 6.205 -24.074 1.00 75.25 97 LYS A O 1
ATOM 768 N N . GLU A 1 98 ? 8.216 4.006 -24.494 1.00 73.69 98 GLU A N 1
ATOM 769 C CA . GLU A 1 98 ? 8.499 4.114 -25.935 1.00 73.69 98 GLU A CA 1
ATOM 770 C C . GLU A 1 98 ? 7.243 4.396 -26.794 1.00 73.69 98 GLU A C 1
ATOM 772 O O . GLU A 1 98 ? 7.327 4.474 -28.019 1.00 73.69 98 GLU A O 1
ATOM 777 N N . GLY A 1 99 ? 6.070 4.572 -26.171 1.00 64.62 99 GLY A N 1
ATOM 778 C CA . GLY A 1 99 ? 4.797 4.838 -26.844 1.00 64.62 99 GLY A CA 1
ATOM 779 C C . GLY A 1 99 ? 3.994 3.573 -27.172 1.00 64.62 99 GLY A C 1
ATOM 780 O O . GLY A 1 99 ? 4.474 2.443 -27.078 1.00 64.62 99 GLY A O 1
ATOM 781 N N . TRP A 1 100 ? 2.720 3.746 -27.549 1.00 58.78 100 TRP A N 1
ATOM 782 C CA . TRP A 1 100 ? 1.811 2.647 -27.917 1.00 58.78 100 TRP A CA 1
ATOM 783 C C . TRP A 1 100 ? 2.214 2.015 -29.260 1.00 58.78 100 TRP A C 1
ATOM 785 O O . TRP A 1 100 ? 1.594 2.225 -30.299 1.00 58.78 100 TRP A O 1
ATOM 795 N N . SER A 1 101 ? 3.282 1.224 -29.240 1.00 61.12 101 SER A N 1
ATOM 796 C CA . SER A 1 101 ? 3.841 0.561 -30.414 1.00 61.12 101 SER A CA 1
ATOM 797 C C . SER A 1 101 ? 3.370 -0.903 -30.521 1.00 61.12 101 SER A C 1
ATOM 799 O O . SER A 1 101 ? 2.866 -1.495 -29.554 1.00 61.12 101 SER A O 1
ATOM 801 N N . PRO A 1 102 ? 3.574 -1.568 -31.675 1.00 63.97 102 PRO A N 1
ATOM 802 C CA . PRO A 1 102 ? 3.387 -3.016 -31.815 1.00 63.97 102 PRO A CA 1
ATOM 803 C C . PRO A 1 102 ? 4.181 -3.853 -30.791 1.00 63.97 102 PRO A C 1
ATOM 805 O O . PRO A 1 102 ? 3.853 -5.023 -30.566 1.00 63.97 102 PRO A O 1
ATOM 808 N N . ALA A 1 103 ? 5.215 -3.282 -30.159 1.00 61.19 103 ALA A N 1
ATOM 809 C CA . ALA A 1 103 ? 5.953 -3.918 -29.072 1.00 61.19 103 ALA A CA 1
ATOM 810 C C . ALA A 1 103 ? 5.090 -4.071 -27.807 1.00 61.19 103 ALA A C 1
ATOM 812 O O . ALA A 1 103 ? 5.092 -5.148 -27.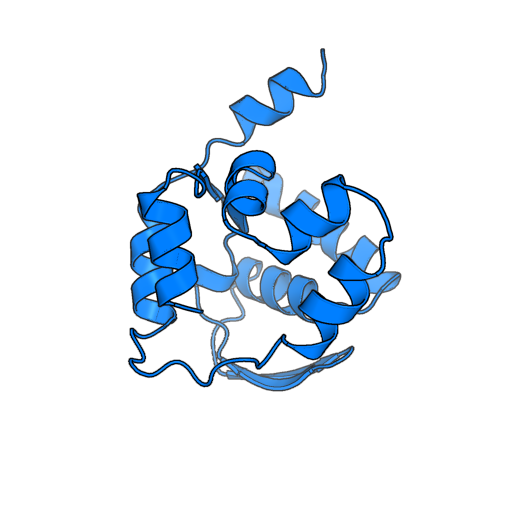209 1.00 61.19 103 ALA A O 1
ATOM 813 N N . LEU A 1 104 ? 4.259 -3.078 -27.461 1.00 60.00 104 LEU A N 1
ATOM 814 C CA . LEU A 1 104 ? 3.347 -3.156 -26.312 1.00 60.00 104 LEU A CA 1
ATOM 815 C C . LEU A 1 104 ? 2.341 -4.307 -26.470 1.00 60.00 104 LEU A C 1
ATOM 817 O O . LEU A 1 104 ? 2.156 -5.114 -25.558 1.00 60.00 104 LEU A O 1
ATOM 821 N N . LYS A 1 105 ? 1.750 -4.443 -27.670 1.00 62.09 105 LYS A N 1
ATOM 822 C CA . LYS A 1 105 ? 0.832 -5.548 -28.011 1.00 62.09 105 LYS A CA 1
ATOM 823 C C . LYS A 1 105 ? 1.512 -6.918 -27.878 1.00 62.09 105 LYS A C 1
ATOM 825 O O . LYS A 1 105 ? 0.882 -7.863 -27.403 1.00 62.09 105 LYS A O 1
ATOM 830 N N . ARG A 1 106 ? 2.795 -7.035 -28.246 1.00 63.66 106 ARG A N 1
ATOM 831 C CA . ARG A 1 106 ? 3.589 -8.265 -28.060 1.00 63.66 106 ARG A CA 1
ATOM 832 C C . ARG A 1 106 ? 3.876 -8.554 -26.586 1.00 63.66 106 ARG A C 1
ATOM 834 O O . ARG A 1 106 ? 3.649 -9.679 -26.145 1.00 63.66 106 ARG A O 1
ATOM 841 N N . VAL A 1 107 ? 4.311 -7.562 -25.808 1.00 62.97 107 VAL A N 1
ATOM 842 C CA . VAL A 1 107 ? 4.610 -7.737 -24.373 1.00 62.97 107 VAL A CA 1
ATOM 843 C C . VAL A 1 107 ? 3.354 -8.124 -23.583 1.00 62.97 107 VAL A C 1
ATOM 845 O O . VAL A 1 107 ? 3.422 -9.014 -22.734 1.00 62.97 107 VAL A O 1
ATOM 848 N N . ILE A 1 108 ? 2.196 -7.538 -23.906 1.00 62.16 108 ILE A N 1
ATOM 849 C CA . ILE A 1 108 ? 0.904 -7.902 -23.302 1.00 62.16 108 ILE A CA 1
ATOM 850 C C . ILE A 1 108 ? 0.528 -9.354 -23.638 1.00 62.16 108 ILE A C 1
ATOM 852 O O . ILE A 1 108 ? 0.179 -10.112 -22.734 1.00 62.16 108 ILE A O 1
ATOM 856 N N . ARG A 1 109 ? 0.654 -9.779 -24.906 1.00 61.91 109 ARG A N 1
ATOM 857 C CA . ARG A 1 109 ? 0.357 -11.163 -25.339 1.00 61.91 109 ARG A CA 1
ATOM 858 C C . ARG A 1 109 ? 1.274 -12.207 -24.695 1.00 61.91 109 ARG A C 1
ATOM 860 O O . ARG A 1 109 ? 0.836 -13.318 -24.414 1.00 61.91 109 ARG A O 1
ATOM 867 N N . HIS A 1 110 ? 2.531 -11.856 -24.427 1.00 57.62 110 HIS A N 1
ATOM 868 C CA . HIS A 1 110 ? 3.495 -12.738 -23.761 1.00 57.62 110 HIS A CA 1
ATOM 869 C C . HIS A 1 110 ? 3.493 -12.623 -22.237 1.00 57.62 110 HIS A C 1
ATOM 871 O O . HIS A 1 110 ? 4.331 -13.251 -21.582 1.00 57.62 110 HIS A O 1
ATOM 877 N N . ARG A 1 111 ? 2.540 -11.885 -21.653 1.00 48.75 111 ARG A N 1
ATOM 878 C CA . ARG A 1 111 ? 2.318 -11.835 -20.207 1.00 48.75 111 ARG A CA 1
ATOM 879 C C . ARG A 1 111 ? 1.723 -13.162 -19.727 1.00 48.75 111 ARG A C 1
ATOM 881 O O . ARG A 1 111 ? 0.601 -13.233 -19.240 1.00 48.75 111 ARG A O 1
ATOM 8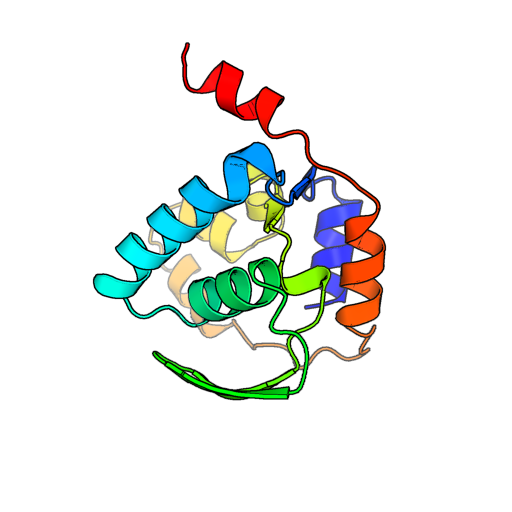88 N N . LYS A 1 112 ? 2.497 -14.244 -19.834 1.00 48.16 112 LYS A N 1
ATOM 889 C CA . LYS A 1 112 ? 2.260 -15.447 -19.046 1.00 48.16 112 LYS A CA 1
ATOM 890 C C . LYS A 1 112 ? 2.454 -15.019 -17.600 1.00 48.16 112 LYS A C 1
ATOM 892 O O . LYS A 1 112 ? 3.580 -14.732 -17.192 1.00 48.16 112 LYS A O 1
ATOM 897 N N . ILE A 1 113 ? 1.365 -14.951 -16.837 1.00 52.84 113 ILE A N 1
ATOM 898 C CA . ILE A 1 113 ? 1.431 -14.936 -15.376 1.00 52.84 113 ILE A CA 1
ATOM 899 C C . ILE A 1 113 ? 2.114 -16.255 -15.013 1.00 52.84 113 ILE A C 1
ATOM 901 O O . ILE A 1 113 ? 1.475 -17.304 -14.944 1.00 52.84 113 ILE A O 1
ATOM 905 N N . ARG A 1 114 ? 3.450 -16.240 -14.926 1.00 46.22 114 ARG A N 1
ATOM 906 C CA . ARG A 1 114 ? 4.226 -17.421 -14.565 1.00 46.22 114 ARG A CA 1
ATOM 907 C C . ARG A 1 114 ? 3.711 -17.844 -13.196 1.00 46.22 114 ARG A C 1
ATOM 909 O O . ARG A 1 114 ? 3.785 -17.066 -12.246 1.00 46.22 114 ARG A O 1
ATOM 916 N N . LYS A 1 115 ? 3.182 -19.068 -13.095 1.00 45.56 115 LYS A N 1
ATOM 917 C CA . LYS A 1 115 ? 3.056 -19.735 -11.799 1.00 45.56 115 LYS A CA 1
ATOM 918 C C . LYS A 1 115 ? 4.475 -19.796 -11.246 1.00 45.56 115 LYS A C 1
ATOM 920 O O . LYS A 1 115 ? 5.313 -20.500 -11.806 1.00 45.56 115 LYS A O 1
ATOM 925 N N . LEU A 1 116 ? 4.763 -18.963 -10.250 1.00 48.06 116 LEU A N 1
ATOM 926 C CA . LEU A 1 116 ? 6.090 -18.899 -9.657 1.00 48.06 116 LEU A CA 1
ATOM 927 C C . LEU A 1 116 ? 6.399 -20.266 -9.051 1.00 48.06 116 LEU A C 1
ATOM 929 O O . LEU A 1 116 ? 5.624 -20.783 -8.242 1.00 48.06 116 LEU A O 1
ATOM 933 N N . LYS A 1 117 ? 7.493 -20.859 -9.531 1.00 45.34 117 LYS A N 1
ATOM 934 C CA . LYS A 1 117 ? 8.176 -21.960 -8.865 1.00 45.34 117 LYS A CA 1
ATOM 935 C C . LYS A 1 117 ? 8.999 -21.310 -7.753 1.00 45.34 117 LYS A C 1
ATOM 937 O O . LYS A 1 117 ? 9.637 -20.300 -8.010 1.00 45.34 117 LYS A O 1
ATOM 942 N N . ASP A 1 118 ? 8.889 -21.876 -6.561 1.00 51.22 118 ASP A N 1
ATOM 943 C CA . ASP A 1 118 ? 9.270 -21.337 -5.252 1.00 51.22 118 ASP A CA 1
ATOM 944 C C . ASP A 1 118 ? 8.334 -20.289 -4.649 1.00 51.22 118 ASP A C 1
ATOM 946 O O . ASP A 1 118 ? 8.242 -19.129 -5.034 1.00 51.22 118 ASP A O 1
ATOM 950 N N . LYS A 1 119 ? 7.598 -20.740 -3.629 1.00 50.22 119 LYS A N 1
ATOM 951 C CA . LYS A 1 119 ? 6.747 -19.905 -2.789 1.00 50.22 119 LYS A CA 1
ATOM 952 C C . LYS A 1 119 ? 7.519 -19.560 -1.522 1.00 50.22 119 LYS A C 1
ATOM 954 O O . LYS A 1 119 ? 7.236 -20.116 -0.460 1.00 50.22 119 LYS A O 1
ATOM 959 N N . ARG A 1 120 ? 8.446 -18.595 -1.581 1.00 60.88 120 ARG A N 1
ATOM 960 C CA . ARG A 1 120 ? 8.682 -17.801 -0.363 1.00 60.88 120 ARG A CA 1
ATOM 961 C C . ARG A 1 120 ? 7.314 -17.270 0.064 1.00 60.88 120 ARG A C 1
ATOM 963 O O . ARG A 1 120 ? 6.595 -16.697 -0.755 1.00 60.88 120 ARG A O 1
ATOM 970 N N . SER A 1 121 ? 6.911 -17.545 1.306 1.00 81.38 121 SER A N 1
ATOM 971 C CA . SER A 1 121 ? 5.615 -17.076 1.797 1.00 81.38 121 SER A CA 1
ATOM 972 C C . SER A 1 121 ? 5.562 -15.557 1.644 1.00 81.38 121 SER A C 1
ATOM 974 O O . SER A 1 121 ? 6.463 -14.860 2.115 1.00 81.38 121 SER A O 1
ATOM 976 N N . LEU A 1 122 ? 4.520 -15.053 0.975 1.00 79.81 122 LEU A N 1
ATOM 977 C CA . LEU A 1 122 ? 4.276 -13.614 0.850 1.00 79.81 122 LEU A CA 1
ATOM 978 C C . LEU A 1 122 ? 4.264 -12.940 2.223 1.00 79.81 122 LEU A C 1
ATOM 980 O O . LEU A 1 122 ? 4.741 -11.818 2.336 1.00 79.81 122 LEU A O 1
ATOM 984 N N . ASP A 1 123 ? 3.813 -13.652 3.258 1.00 85.00 123 ASP A N 1
ATOM 985 C CA . ASP A 1 123 ? 3.826 -13.169 4.637 1.00 85.00 123 ASP A CA 1
ATOM 986 C C . ASP A 1 123 ? 5.249 -12.908 5.123 1.00 85.00 123 ASP A C 1
ATOM 988 O O . ASP A 1 123 ? 5.546 -11.820 5.600 1.00 85.00 123 ASP A O 1
ATOM 992 N N . ARG A 1 124 ? 6.158 -13.871 4.922 1.00 87.44 124 ARG A N 1
ATOM 993 C CA . ARG A 1 124 ? 7.565 -13.735 5.329 1.00 87.44 124 ARG A CA 1
ATOM 994 C C . ARG A 1 124 ? 8.251 -12.591 4.589 1.00 87.44 124 ARG A C 1
ATOM 996 O O . ARG A 1 124 ? 9.042 -11.860 5.178 1.00 87.44 124 ARG A O 1
ATOM 1003 N N . VAL A 1 125 ? 7.954 -12.430 3.298 1.00 89.31 125 VAL A N 1
ATOM 1004 C CA . VAL A 1 125 ? 8.489 -11.312 2.509 1.00 89.31 125 VAL A CA 1
ATOM 1005 C C . VAL A 1 125 ? 7.916 -9.984 2.994 1.00 89.31 125 VAL A C 1
ATOM 1007 O O . VAL A 1 125 ? 8.675 -9.039 3.186 1.00 89.31 125 VAL A O 1
ATOM 1010 N N . ALA A 1 126 ? 6.610 -9.905 3.249 1.00 90.00 126 ALA A N 1
ATOM 1011 C CA . ALA A 1 126 ? 5.986 -8.703 3.785 1.00 90.00 126 ALA A CA 1
ATOM 1012 C C . ALA A 1 126 ? 6.599 -8.323 5.142 1.00 90.00 126 ALA A C 1
ATOM 1014 O O . ALA A 1 126 ? 7.043 -7.191 5.308 1.00 90.00 126 ALA A O 1
ATOM 1015 N N . GLU A 1 127 ? 6.717 -9.271 6.074 1.00 90.75 127 GLU A N 1
ATOM 1016 C CA . GLU A 1 127 ? 7.354 -9.076 7.383 1.00 90.75 127 GLU A CA 1
ATOM 1017 C C . GLU A 1 127 ? 8.805 -8.602 7.271 1.00 90.75 127 GLU A C 1
ATOM 1019 O O . GLU A 1 127 ? 9.224 -7.696 7.996 1.00 90.75 127 GLU A O 1
ATOM 1024 N N . TYR A 1 128 ? 9.570 -9.168 6.337 1.00 91.75 128 TYR A N 1
ATOM 1025 C CA . TYR A 1 128 ? 10.925 -8.711 6.048 1.00 91.75 128 TYR A CA 1
ATOM 1026 C C . TYR A 1 128 ? 10.940 -7.251 5.570 1.00 91.75 128 TYR A C 1
ATOM 1028 O O . TYR A 1 128 ? 11.681 -6.429 6.114 1.00 91.75 128 TYR A O 1
ATOM 1036 N N . LEU A 1 129 ? 10.081 -6.899 4.609 1.00 93.31 129 LEU A N 1
ATOM 1037 C CA . LEU A 1 129 ? 10.001 -5.548 4.049 1.00 93.31 129 LEU A CA 1
ATOM 1038 C C . LEU A 1 129 ? 9.499 -4.512 5.065 1.00 93.31 129 LEU A C 1
ATOM 1040 O O . LEU A 1 129 ? 9.907 -3.348 4.997 1.00 93.31 129 LEU A O 1
ATOM 1044 N N . LEU A 1 130 ? 8.667 -4.913 6.033 1.00 93.81 130 LEU A N 1
ATOM 1045 C CA . LEU A 1 130 ? 8.184 -4.038 7.107 1.00 93.81 130 LEU A CA 1
ATOM 1046 C C . LEU A 1 130 ? 9.307 -3.484 7.992 1.00 93.81 130 LEU A C 1
ATOM 1048 O O . LEU A 1 130 ? 9.097 -2.465 8.658 1.00 93.81 130 LEU A O 1
ATOM 1052 N N . LYS A 1 131 ? 10.485 -4.120 8.016 1.00 92.75 131 LYS A N 1
ATOM 1053 C CA . LYS A 1 131 ? 11.643 -3.646 8.792 1.00 92.75 131 LYS A CA 1
ATOM 1054 C C . LYS A 1 131 ? 12.163 -2.299 8.285 1.00 92.75 131 LYS A C 1
ATOM 1056 O O . LYS A 1 131 ? 12.615 -1.483 9.081 1.00 92.75 131 LYS A O 1
ATOM 1061 N N . LYS A 1 132 ? 12.046 -2.031 6.980 1.00 94.56 132 LYS A N 1
ATOM 1062 C CA . LYS A 1 132 ? 12.409 -0.742 6.379 1.00 94.56 132 LYS A CA 1
ATOM 1063 C C . LYS A 1 132 ? 1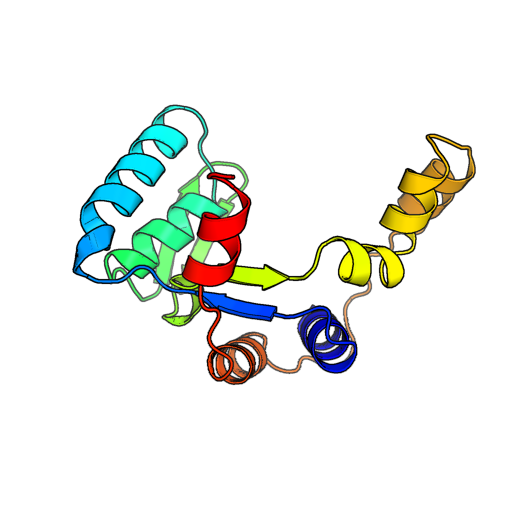1.227 0.220 6.498 1.00 94.56 132 LYS A C 1
ATOM 1065 O O . LYS A 1 132 ? 10.161 -0.040 5.935 1.00 94.56 132 LYS A O 1
ATOM 1070 N N . LYS A 1 133 ? 11.397 1.324 7.230 1.00 94.25 133 LYS A N 1
ATOM 1071 C CA . LYS A 1 133 ? 10.366 2.361 7.392 1.00 94.25 133 LYS A CA 1
ATOM 1072 C C . LYS A 1 133 ? 10.544 3.476 6.373 1.00 94.25 133 LYS A C 1
ATOM 1074 O O . LYS A 1 133 ? 11.663 3.906 6.114 1.00 94.25 133 LYS A O 1
ATOM 1079 N N . PHE A 1 134 ? 9.429 3.921 5.807 1.00 92.88 134 PHE A N 1
ATOM 1080 C CA . PHE A 1 134 ? 9.385 5.062 4.911 1.00 92.88 134 PHE A CA 1
ATOM 1081 C C . PHE A 1 134 ? 8.923 6.304 5.666 1.00 92.88 134 PHE A C 1
ATOM 1083 O O . PHE A 1 134 ? 7.861 6.308 6.291 1.00 92.88 134 PHE A O 1
ATOM 1090 N N . ASP A 1 135 ? 9.727 7.356 5.584 1.00 87.62 135 ASP A N 1
ATOM 1091 C CA . ASP A 1 135 ? 9.410 8.660 6.147 1.00 87.62 135 ASP A CA 1
ATOM 1092 C C . ASP A 1 135 ? 8.672 9.506 5.104 1.00 87.62 135 ASP A C 1
ATOM 1094 O O . ASP A 1 135 ? 9.274 10.054 4.178 1.00 87.62 135 ASP A O 1
ATOM 1098 N N . LEU A 1 136 ? 7.351 9.601 5.266 1.00 82.94 136 LEU A N 1
ATOM 1099 C CA . LEU A 1 136 ? 6.479 10.346 4.359 1.00 82.94 136 LEU A CA 1
ATOM 1100 C C . LEU A 1 136 ? 6.799 11.851 4.347 1.00 82.94 136 LEU A C 1
ATOM 1102 O O . LEU A 1 136 ? 6.563 12.507 3.332 1.00 82.94 136 LEU A O 1
ATOM 1106 N N . SER A 1 137 ? 7.380 12.392 5.428 1.00 78.62 137 SER A N 1
ATOM 1107 C CA . SER A 1 137 ? 7.688 13.825 5.536 1.00 78.62 137 SER A CA 1
ATOM 1108 C C . SER A 1 137 ? 8.695 14.294 4.484 1.00 78.62 137 SER A C 1
ATOM 1110 O O . SER A 1 137 ? 8.697 15.462 4.095 1.00 78.62 137 SER A O 1
ATOM 1112 N N . ARG A 1 138 ? 9.528 13.373 3.987 1.00 72.50 138 ARG A N 1
ATOM 1113 C CA . ARG A 1 138 ? 10.494 13.640 2.919 1.00 72.50 138 ARG A CA 1
ATOM 1114 C C . ARG A 1 138 ? 9.812 13.929 1.587 1.00 72.50 138 ARG A C 1
ATOM 1116 O O . ARG A 1 138 ? 10.308 14.755 0.845 1.00 72.50 138 ARG A O 1
ATOM 1123 N N . VAL A 1 139 ? 8.674 13.289 1.313 1.00 73.50 139 VAL A N 1
ATOM 1124 C CA . VAL A 1 139 ? 7.928 13.462 0.055 1.00 73.50 139 VAL A CA 1
ATOM 1125 C C . VAL A 1 139 ? 6.998 14.663 0.129 1.00 73.50 139 VAL A C 1
ATOM 1127 O O . VAL A 1 139 ? 6.882 15.416 -0.830 1.00 73.50 139 VAL A O 1
ATOM 1130 N N . THR A 1 140 ? 6.340 14.876 1.269 1.00 68.19 140 THR A N 1
ATOM 1131 C CA . THR A 1 140 ? 5.406 16.000 1.410 1.00 68.19 140 THR A CA 1
ATOM 1132 C C . THR A 1 140 ? 6.116 17.348 1.326 1.00 68.19 140 THR A C 1
ATOM 1134 O O . THR A 1 140 ? 5.542 18.291 0.802 1.00 68.19 140 THR A O 1
ATOM 1137 N N . LYS A 1 141 ? 7.374 17.450 1.777 1.00 65.06 141 LYS A N 1
ATOM 1138 C CA . LYS A 1 141 ? 8.174 18.680 1.637 1.00 65.06 141 LYS A CA 1
ATOM 1139 C C . LYS A 1 141 ? 8.401 19.094 0.181 1.00 65.06 141 LYS A C 1
ATOM 1141 O O . LYS A 1 141 ? 8.452 20.286 -0.091 1.00 65.06 141 LYS A O 1
ATOM 1146 N N . ASP A 1 142 ? 8.498 18.127 -0.726 1.00 58.78 142 ASP A N 1
ATOM 1147 C CA . ASP A 1 142 ? 8.717 18.385 -2.150 1.00 58.78 142 ASP A CA 1
ATOM 1148 C C . ASP A 1 142 ? 7.414 18.722 -2.896 1.00 58.78 142 ASP A C 1
ATOM 1150 O O . ASP A 1 142 ? 7.467 19.314 -3.965 1.00 58.78 142 ASP A O 1
ATOM 1154 N N . LEU A 1 143 ? 6.246 18.373 -2.337 1.00 55.56 143 LEU A N 1
ATOM 1155 C CA . LEU A 1 143 ? 4.926 18.655 -2.926 1.00 55.56 143 LEU A CA 1
ATOM 1156 C C . LEU A 1 143 ? 4.356 20.032 -2.550 1.00 55.56 143 LEU A C 1
ATOM 1158 O O . LEU A 1 143 ? 3.437 20.502 -3.213 1.00 55.56 143 LEU A O 1
ATOM 1162 N N . TYR A 1 144 ? 4.865 20.651 -1.481 1.00 53.16 144 TYR A N 1
ATOM 1163 C CA . TYR A 1 144 ? 4.471 21.993 -1.021 1.00 53.16 144 TYR A CA 1
ATOM 1164 C C . TYR A 1 144 ? 5.544 23.061 -1.313 1.00 53.16 144 TYR A C 1
ATOM 1166 O O . TYR A 1 144 ? 5.551 24.116 -0.678 1.00 53.16 144 TYR A O 1
ATOM 1174 N N . ARG A 1 145 ? 6.460 22.774 -2.243 1.00 45.84 145 ARG A N 1
ATOM 1175 C CA . ARG A 1 145 ? 7.332 23.759 -2.897 1.00 45.84 145 ARG A CA 1
ATOM 1176 C C . ARG A 1 145 ? 6.728 24.156 -4.234 1.00 45.84 145 ARG A C 1
ATOM 1178 O O . ARG A 1 145 ? 6.868 25.348 -4.573 1.00 45.84 145 ARG A O 1
#

Foldseek 3Di:
DLVVLVVCVVLVQWQAKDADDPVCLVVVLVVLVVVCVVAFDPLSVLLSCLSVVVAAWDQDDTVPGGDIDGRDNLSVIDTDGNPVSVLVVDPLSVVVVVPPDVSNVVVVVPPPPPPDDDCPDSVVSSVVRNVGHHDCVVVVVVVVD

Secondary structure (DSSP, 8-state):
-HHHHHHHHHTT-EEEEE---HHHHHHHHHHHHHHHHHS--HHHHHHHHHHTT--EEEEEEETTEEEEEEE-GGGGSEEEE-HHHHHHT-HHHHHHHT-S-HHHHHHHHT------SS---HHHHHHHHTTSBP-THHHHHHH--